Protein AF-A0A7Y4X9K6-F1 (afdb_monomer)

Mean predicted aligned error: 5.88 Å

Foldseek 3Di:
DLLVVLVVQLVQLVVQQDPVQKHFCVDPPFVVLCVVLVQQADADPVRDRTTGRSVSSNVSSVVVNVVVVVVVVVVVVPPD

Secondary structure (DSSP, 8-state):
-HHHHHHHHHHHHHHH--TTSEEETTSTTHHHHHHHHTPPPEE-TTS-EEEEEHHHHHHHHHHHHHHHHHHHHHHHHT--

Radius of gyration: 14.95 Å; Cα contacts (8 Å, |Δi|>4): 99; chains: 1; bounding box: 40×20×44 Å

Sequence (80 aa):
AKAIEAFTDAGQAWGAATNIGAIPIAAEPGATLMKKYSIKPAVNALGQEDRLLLDAALTAIWTVANKELDVVAPLLKLNP

Solvent-accessible surface area (backbone atoms only — not comparable to full-atom values): 4482 Å² total; per-residue (Å²): 113,63,52,61,52,32,53,54,50,46,50,49,50,58,73,50,36,43,99,83,46,32,20,48,36,90,42,85,61,27,43,57,49,30,65,77,55,68,51,77,59,41,62,47,100,85,70,44,72,50,25,35,44,42,68,61,48,47,51,40,39,50,51,56,27,49,60,52,48,65,63,46,54,60,58,61,69,71,61,128

pLDDT: mean 87.49, std 12.74, range [43.03, 97.31]

Structure (mmCIF, N/CA/C/O backbone):
data_AF-A0A7Y4X9K6-F1
#
_entry.id   AF-A0A7Y4X9K6-F1
#
loop_
_atom_site.group_PDB
_atom_site.id
_atom_site.type_symbol
_atom_site.label_atom_id
_atom_site.label_alt_id
_atom_site.label_comp_id
_atom_site.label_asym_id
_atom_s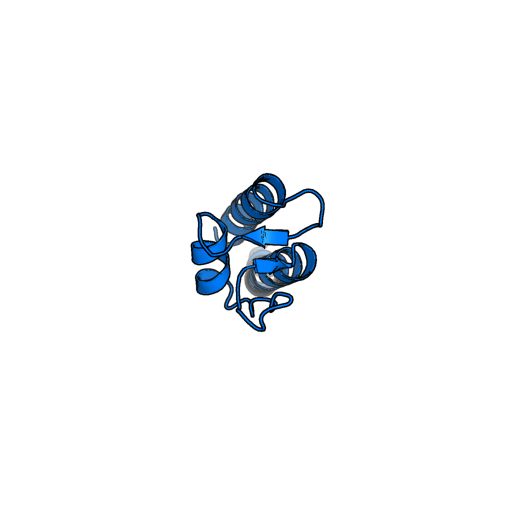ite.label_entity_id
_atom_site.label_seq_id
_atom_site.pdbx_PDB_ins_code
_atom_site.Cartn_x
_atom_site.Cartn_y
_atom_site.Cartn_z
_atom_site.occupancy
_atom_site.B_iso_or_equiv
_atom_site.auth_seq_id
_atom_site.auth_comp_id
_atom_site.auth_asym_id
_atom_site.auth_atom_id
_atom_site.pdbx_PDB_model_num
ATOM 1 N N . ALA A 1 1 ? 9.626 6.655 -16.702 1.00 63.88 1 ALA A N 1
ATOM 2 C CA . ALA A 1 1 ? 9.762 7.385 -15.419 1.00 63.88 1 ALA A CA 1
ATOM 3 C C . ALA A 1 1 ? 8.817 6.887 -14.310 1.00 63.88 1 ALA A C 1
ATOM 5 O O . ALA A 1 1 ? 9.180 7.025 -13.151 1.00 63.88 1 ALA A O 1
ATOM 6 N N . LYS A 1 2 ? 7.674 6.243 -14.623 1.00 73.62 2 LYS A N 1
ATOM 7 C CA . LYS A 1 2 ? 6.696 5.730 -13.635 1.00 73.62 2 LYS A CA 1
ATOM 8 C C . LYS A 1 2 ? 7.245 4.744 -12.589 1.00 73.62 2 LYS A C 1
ATOM 10 O O . LYS A 1 2 ? 6.719 4.679 -11.490 1.00 73.62 2 LYS A O 1
ATOM 15 N N . ALA A 1 3 ? 8.311 4.000 -12.899 1.00 77.50 3 ALA A N 1
ATOM 16 C CA . ALA A 1 3 ? 8.963 3.129 -11.918 1.00 77.50 3 ALA A CA 1
ATOM 17 C C . ALA A 1 3 ? 9.636 3.926 -10.783 1.00 77.50 3 ALA A C 1
ATOM 19 O O . ALA A 1 3 ? 9.498 3.563 -9.624 1.00 77.50 3 ALA A O 1
ATOM 20 N N . ILE A 1 4 ? 10.312 5.040 -11.099 1.00 84.69 4 ILE A N 1
ATOM 21 C CA . ILE A 1 4 ? 10.936 5.924 -10.095 1.00 84.69 4 ILE A CA 1
ATOM 22 C C . ILE A 1 4 ? 9.854 6.583 -9.234 1.00 84.69 4 ILE A C 1
ATOM 24 O O . ILE A 1 4 ? 9.972 6.636 -8.016 1.00 84.69 4 ILE A O 1
ATOM 28 N N . GLU A 1 5 ? 8.772 7.023 -9.871 1.00 89.69 5 GLU A N 1
ATOM 29 C CA . GLU A 1 5 ? 7.604 7.581 -9.189 1.00 89.69 5 GLU A CA 1
ATOM 30 C C . GLU A 1 5 ? 6.971 6.570 -8.216 1.00 89.69 5 GLU A C 1
ATOM 32 O O . GLU A 1 5 ? 6.687 6.916 -7.076 1.00 89.69 5 GLU A O 1
ATOM 37 N N . ALA A 1 6 ? 6.861 5.297 -8.611 1.00 90.81 6 ALA A N 1
ATOM 38 C CA . ALA A 1 6 ? 6.379 4.230 -7.737 1.00 90.81 6 ALA A CA 1
ATOM 39 C C . ALA A 1 6 ? 7.280 3.999 -6.508 1.00 90.81 6 ALA A C 1
ATOM 41 O O . ALA A 1 6 ? 6.765 3.715 -5.430 1.00 90.81 6 ALA A O 1
ATOM 42 N N . PHE A 1 7 ? 8.604 4.165 -6.626 1.00 89.88 7 PHE A N 1
ATOM 43 C CA . PHE A 1 7 ? 9.498 4.121 -5.460 1.00 89.88 7 PHE A CA 1
ATOM 44 C C . PHE A 1 7 ? 9.227 5.272 -4.485 1.00 89.88 7 PHE A C 1
ATOM 46 O O . PHE A 1 7 ? 9.173 5.048 -3.275 1.00 89.88 7 PHE A O 1
ATOM 53 N N . THR A 1 8 ? 9.041 6.492 -4.995 1.00 94.56 8 THR A N 1
ATOM 54 C CA . THR A 1 8 ? 8.691 7.651 -4.161 1.00 94.56 8 THR A CA 1
ATOM 55 C C . THR A 1 8 ? 7.348 7.442 -3.467 1.00 94.56 8 THR A C 1
ATOM 57 O O . THR A 1 8 ? 7.256 7.624 -2.253 1.00 94.56 8 THR A O 1
ATOM 60 N N . ASP A 1 9 ? 6.339 6.984 -4.203 1.00 95.81 9 ASP A N 1
ATOM 61 C CA . ASP A 1 9 ? 4.992 6.746 -3.685 1.00 95.81 9 ASP A CA 1
ATOM 62 C C . ASP A 1 9 ? 4.959 5.610 -2.652 1.00 95.81 9 ASP A C 1
ATOM 64 O O . ASP A 1 9 ? 4.282 5.721 -1.631 1.00 95.81 9 ASP A O 1
ATOM 68 N N . ALA A 1 10 ? 5.739 4.543 -2.857 1.00 94.31 10 ALA A N 1
ATOM 69 C CA . ALA A 1 10 ? 5.910 3.480 -1.867 1.00 94.31 10 ALA A CA 1
ATOM 70 C C . ALA A 1 10 ? 6.576 3.996 -0.582 1.00 94.31 10 ALA A C 1
ATOM 72 O O . ALA A 1 10 ? 6.165 3.623 0.518 1.00 94.31 10 ALA A O 1
ATOM 73 N N . GLY A 1 11 ? 7.568 4.883 -0.705 1.00 94.00 11 GLY A N 1
ATOM 74 C CA . GLY A 1 11 ? 8.189 5.549 0.440 1.00 94.00 11 GLY A CA 1
ATOM 75 C C . GLY A 1 11 ? 7.202 6.436 1.203 1.00 94.00 11 GLY A C 1
ATOM 76 O O . GLY A 1 11 ? 7.148 6.385 2.431 1.00 94.00 11 GLY A O 1
ATOM 77 N N . GLN A 1 12 ? 6.371 7.197 0.488 1.00 94.88 12 GLN A N 1
ATOM 78 C CA . GLN A 1 12 ? 5.306 8.009 1.083 1.00 94.88 12 GLN A CA 1
ATOM 79 C C . GLN A 1 12 ? 4.248 7.147 1.784 1.00 94.88 12 GLN A C 1
ATOM 81 O O . GLN A 1 12 ? 3.844 7.473 2.899 1.00 94.88 12 GLN A O 1
ATOM 86 N N . ALA A 1 13 ? 3.840 6.032 1.173 1.00 94.50 13 ALA A N 1
ATOM 87 C CA . ALA A 1 13 ? 2.914 5.072 1.768 1.00 94.50 13 ALA A CA 1
ATOM 88 C C . ALA A 1 13 ? 3.458 4.509 3.090 1.00 94.50 13 ALA A C 1
ATOM 90 O O . ALA A 1 13 ? 2.741 4.485 4.088 1.00 94.50 13 ALA A O 1
ATOM 91 N N . TRP A 1 14 ? 4.739 4.127 3.116 1.00 93.25 14 TRP A N 1
ATOM 92 C CA . TRP A 1 14 ? 5.425 3.678 4.330 1.00 93.25 14 TRP A CA 1
ATOM 93 C C . TRP A 1 14 ? 5.517 4.767 5.398 1.00 93.25 14 TRP A C 1
ATOM 95 O O . TRP A 1 14 ? 5.204 4.511 6.556 1.00 93.25 14 TRP A O 1
ATOM 105 N N . GLY A 1 15 ? 5.922 5.982 5.023 1.00 92.75 15 GLY A N 1
ATOM 106 C CA . GLY A 1 15 ? 6.071 7.095 5.965 1.00 92.75 15 GLY A CA 1
ATOM 107 C C . GLY A 1 15 ? 4.746 7.577 6.562 1.00 92.75 15 GLY A C 1
ATOM 108 O O . GLY A 1 15 ? 4.729 8.098 7.673 1.00 92.75 15 GLY A O 1
ATOM 109 N N . ALA A 1 16 ? 3.639 7.388 5.843 1.00 92.75 16 ALA A N 1
ATOM 110 C CA . ALA A 1 16 ? 2.298 7.752 6.290 1.00 92.75 16 ALA A CA 1
ATOM 111 C C . ALA A 1 16 ? 1.548 6.619 7.005 1.00 92.75 16 ALA A C 1
ATOM 113 O O . ALA A 1 16 ? 0.442 6.835 7.509 1.00 92.75 16 ALA A O 1
ATOM 114 N N . ALA A 1 17 ? 2.113 5.410 7.032 1.00 93.12 17 ALA A N 1
ATOM 115 C CA . ALA A 1 17 ? 1.498 4.287 7.710 1.00 93.12 17 ALA A CA 1
ATOM 116 C C . ALA A 1 17 ? 1.533 4.494 9.230 1.00 93.12 17 ALA A C 1
ATOM 118 O O . ALA A 1 17 ? 2.572 4.733 9.842 1.00 93.12 17 ALA A O 1
ATOM 119 N N . THR A 1 18 ? 0.369 4.366 9.853 1.00 89.31 18 THR A N 1
ATOM 120 C CA . THR A 1 18 ? 0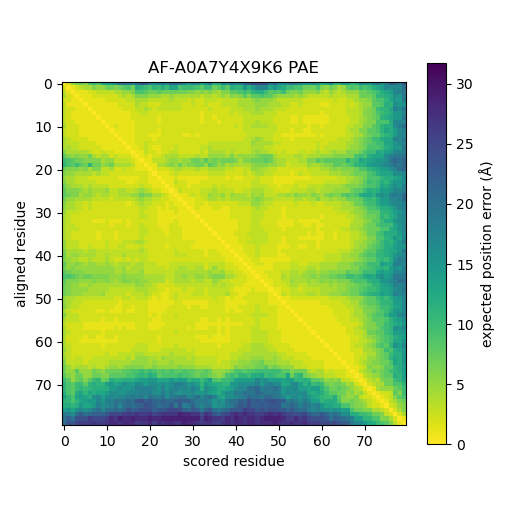.232 4.280 11.309 1.00 89.31 18 THR A CA 1
ATOM 121 C C . THR A 1 18 ? 0.785 2.949 11.829 1.00 89.31 18 THR A C 1
ATOM 123 O O . THR A 1 18 ? 0.977 2.000 11.068 1.00 89.31 18 THR A O 1
ATOM 126 N N . ASN A 1 19 ? 0.953 2.828 13.151 1.00 85.25 19 ASN A N 1
ATOM 127 C CA . ASN A 1 19 ? 1.462 1.612 13.809 1.00 85.25 19 ASN A CA 1
ATOM 128 C C . ASN A 1 19 ? 0.659 0.331 13.506 1.00 85.25 19 ASN A C 1
ATOM 130 O O . ASN A 1 19 ? 1.145 -0.767 13.752 1.00 85.25 19 ASN A O 1
ATOM 134 N N . ILE A 1 20 ? -0.564 0.464 12.989 1.00 86.44 20 ILE A N 1
ATOM 135 C CA . ILE A 1 20 ? -1.423 -0.658 12.595 1.00 86.44 20 ILE A CA 1
ATOM 136 C C . ILE A 1 20 ? -1.337 -0.982 11.093 1.00 86.44 20 ILE A C 1
ATOM 138 O O . ILE A 1 20 ? -2.192 -1.694 10.574 1.00 86.44 20 ILE A O 1
ATOM 142 N N . GLY A 1 21 ? -0.350 -0.436 10.375 1.00 91.56 21 GLY A N 1
ATOM 143 C CA . GLY A 1 21 ? -0.171 -0.678 8.941 1.00 91.56 21 GLY A CA 1
ATOM 144 C C . GLY A 1 21 ? -1.270 -0.051 8.082 1.00 91.56 21 GLY A C 1
ATOM 145 O O . GLY A 1 21 ? -1.635 -0.596 7.042 1.00 91.56 21 GLY A O 1
ATOM 146 N N . ALA A 1 22 ? -1.833 1.075 8.524 1.00 94.56 22 ALA A N 1
ATOM 147 C CA . ALA A 1 22 ? -2.903 1.774 7.820 1.00 94.56 22 ALA A CA 1
ATOM 148 C C . ALA A 1 22 ? -2.507 3.205 7.466 1.00 94.56 22 ALA A C 1
ATOM 150 O O . ALA A 1 22 ? -1.949 3.915 8.304 1.00 94.56 22 ALA A O 1
ATOM 151 N N . ILE A 1 23 ? -2.863 3.631 6.259 1.00 96.38 23 ILE A N 1
ATOM 152 C CA . ILE A 1 23 ? -2.633 4.976 5.732 1.00 96.38 23 ILE A CA 1
ATOM 153 C C . ILE A 1 23 ? -3.979 5.716 5.744 1.00 96.38 23 ILE A C 1
ATOM 155 O O . ILE A 1 23 ? -4.884 5.304 5.014 1.00 96.38 23 ILE A O 1
ATOM 159 N N . PRO A 1 24 ? -4.160 6.775 6.549 1.00 95.56 24 PRO A N 1
ATOM 160 C CA . PRO A 1 24 ? -5.410 7.537 6.574 1.00 95.56 24 PRO A CA 1
ATOM 161 C C . PRO A 1 24 ? -5.703 8.184 5.214 1.00 95.56 24 PRO A C 1
ATOM 163 O O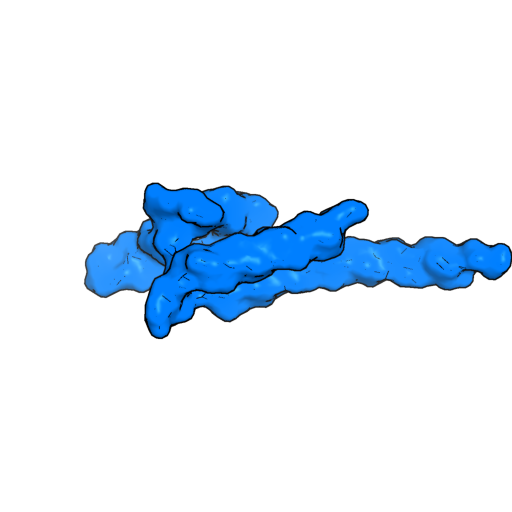 . PRO A 1 24 ? -4.815 8.808 4.641 1.00 95.56 24 PRO A O 1
ATOM 166 N N . ILE A 1 25 ? -6.941 8.093 4.710 1.00 95.81 25 ILE A N 1
ATOM 167 C CA . ILE A 1 25 ? -7.325 8.767 3.446 1.00 95.81 25 ILE A CA 1
ATOM 168 C C . ILE A 1 25 ? -7.829 10.195 3.653 1.00 95.81 25 ILE A C 1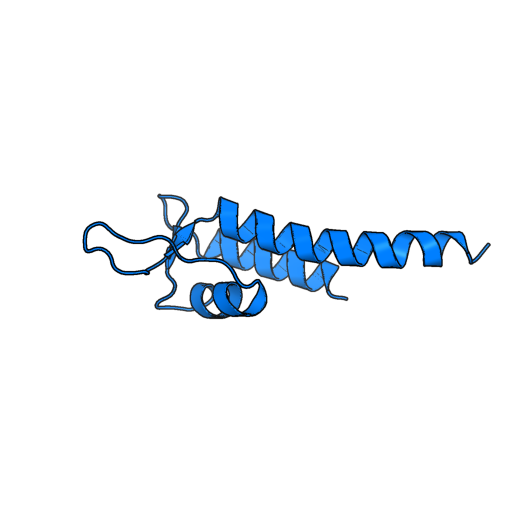
ATOM 170 O O . ILE A 1 25 ? -7.945 10.948 2.695 1.00 95.81 25 ILE A O 1
ATOM 174 N N . ALA A 1 26 ? -8.120 10.584 4.897 1.00 92.50 26 ALA A N 1
ATOM 175 C CA . ALA A 1 26 ? -8.533 11.947 5.233 1.00 92.50 26 ALA A CA 1
ATOM 176 C C . ALA A 1 26 ? -7.389 12.975 5.103 1.00 92.50 26 ALA A C 1
ATOM 178 O O . ALA A 1 26 ? -7.628 14.176 5.215 1.00 92.50 26 ALA A O 1
ATOM 179 N N . ALA A 1 27 ? -6.156 12.511 4.888 1.00 87.38 27 ALA A N 1
ATOM 180 C CA . ALA A 1 27 ? -4.971 13.336 4.719 1.00 87.38 27 ALA A CA 1
ATOM 181 C C . ALA A 1 27 ? -4.069 12.780 3.609 1.00 87.38 27 ALA A C 1
ATOM 183 O O . ALA A 1 27 ? -4.166 11.615 3.213 1.00 87.38 27 ALA A O 1
ATOM 184 N N . GLU A 1 28 ? -3.166 13.625 3.120 1.00 92.44 28 GLU A N 1
ATOM 185 C CA . GLU A 1 28 ? -2.119 13.192 2.203 1.00 92.44 28 GLU A CA 1
ATOM 186 C C . GLU A 1 28 ? -1.045 12.382 2.940 1.00 92.44 28 GLU A C 1
ATOM 188 O O . GLU A 1 28 ? -0.742 12.679 4.100 1.00 92.44 28 GLU A O 1
ATOM 193 N N . PRO A 1 29 ? -0.456 11.362 2.291 1.00 94.75 29 PRO A N 1
ATOM 194 C CA . PRO A 1 29 ? -0.595 10.983 0.879 1.00 94.75 29 PRO A CA 1
ATOM 195 C C . PRO A 1 29 ? -1.769 10.027 0.575 1.00 94.75 29 PRO A C 1
ATOM 197 O O . PRO A 1 29 ? -1.916 9.581 -0.563 1.00 94.75 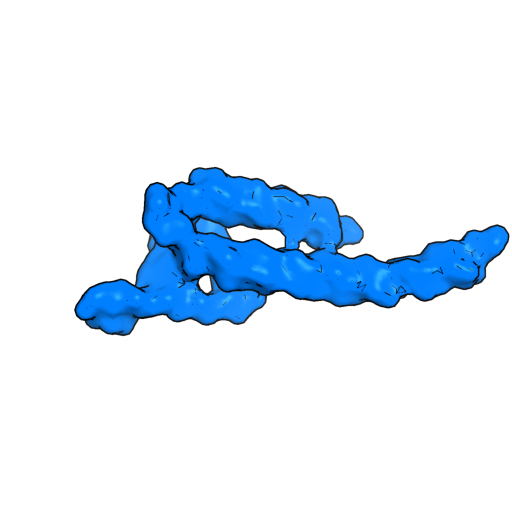29 PRO A O 1
ATOM 200 N N . GLY A 1 30 ? -2.587 9.652 1.564 1.00 94.88 30 GLY A N 1
ATOM 201 C CA . GLY A 1 30 ? -3.576 8.578 1.420 1.00 94.88 30 GLY A CA 1
ATOM 202 C C . GLY A 1 30 ? -4.619 8.833 0.332 1.00 94.88 30 GLY A C 1
ATOM 203 O O . GLY A 1 30 ? -4.867 7.950 -0.491 1.00 94.88 30 GLY A O 1
ATOM 204 N N . ALA A 1 31 ? -5.183 10.042 0.268 1.00 95.38 31 ALA A N 1
ATOM 205 C CA . ALA A 1 31 ? -6.147 10.413 -0.772 1.00 95.38 31 ALA A CA 1
ATOM 206 C C . ALA A 1 31 ? -5.534 10.354 -2.183 1.00 95.38 31 ALA A C 1
ATOM 208 O O . ALA A 1 31 ? -6.134 9.783 -3.105 1.00 95.38 31 ALA A O 1
ATOM 209 N N . THR A 1 32 ? -4.321 10.893 -2.352 1.00 96.25 32 THR A N 1
ATOM 210 C CA . THR A 1 32 ? -3.611 10.854 -3.636 1.00 96.25 32 THR A CA 1
ATOM 211 C C . THR A 1 32 ? -3.300 9.425 -4.061 1.00 96.25 32 THR A C 1
ATOM 213 O O . THR A 1 32 ? -3.607 9.054 -5.196 1.00 96.25 32 THR A O 1
ATOM 216 N N . LEU A 1 33 ? -2.752 8.599 -3.166 1.00 95.81 33 LEU A N 1
ATOM 217 C CA . LEU A 1 33 ? -2.420 7.202 -3.460 1.00 95.81 33 LEU A CA 1
ATOM 218 C C . LEU A 1 33 ? -3.666 6.396 -3.838 1.00 95.81 33 LEU A C 1
ATOM 220 O O . LEU A 1 33 ? -3.644 5.674 -4.837 1.00 95.81 33 LEU A O 1
ATOM 224 N N . MET A 1 34 ? -4.767 6.578 -3.100 1.00 96.12 34 MET A N 1
ATOM 225 C CA . MET A 1 34 ? -6.052 5.935 -3.383 1.00 96.12 34 MET A CA 1
ATOM 226 C C . MET A 1 34 ? -6.491 6.200 -4.821 1.00 96.12 34 MET A C 1
ATOM 228 O O . MET A 1 34 ? -6.771 5.266 -5.573 1.00 96.12 34 MET A O 1
ATOM 232 N N . LYS A 1 35 ? -6.510 7.474 -5.224 1.00 95.81 35 LYS A N 1
ATOM 233 C CA . LYS A 1 35 ? -6.947 7.882 -6.560 1.00 95.81 35 LYS A CA 1
ATOM 234 C C . LYS A 1 35 ? -5.973 7.417 -7.642 1.00 95.81 35 LYS A C 1
ATOM 236 O O . LYS A 1 35 ? -6.401 6.872 -8.656 1.00 95.81 35 LYS A O 1
ATOM 241 N N . LYS A 1 36 ? -4.673 7.625 -7.432 1.00 94.94 36 LYS A N 1
ATOM 242 C CA . LYS A 1 36 ? -3.616 7.350 -8.415 1.00 94.94 36 LYS A CA 1
ATOM 243 C C . LYS A 1 36 ? -3.516 5.869 -8.762 1.00 94.94 36 LYS A C 1
ATOM 245 O O . LYS A 1 36 ? -3.380 5.524 -9.932 1.00 94.94 36 LYS A O 1
ATOM 250 N N . TYR A 1 37 ? -3.632 5.011 -7.755 1.00 94.81 37 TYR A N 1
ATOM 251 C CA . TYR A 1 37 ? -3.505 3.563 -7.907 1.00 94.81 37 TYR A CA 1
ATOM 252 C C . TYR A 1 37 ? -4.850 2.831 -7.871 1.00 94.81 37 TYR A C 1
ATOM 254 O O . TYR A 1 37 ? -4.874 1.604 -7.920 1.00 94.81 37 TYR A O 1
ATOM 262 N N . SER A 1 38 ? -5.969 3.568 -7.819 1.00 95.38 38 SER A N 1
ATOM 263 C CA . SER A 1 38 ? -7.330 3.013 -7.726 1.00 95.38 38 SER A CA 1
ATOM 264 C C . SER A 1 38 ? -7.476 1.982 -6.595 1.00 95.38 38 SER A C 1
ATOM 266 O O . SER A 1 38 ? -8.095 0.929 -6.762 1.00 95.38 38 SER A O 1
ATOM 268 N N . ILE A 1 39 ? -6.865 2.270 -5.443 1.00 95.69 39 ILE A N 1
ATOM 269 C CA . ILE A 1 39 ? -6.855 1.373 -4.282 1.00 95.69 39 ILE A CA 1
ATOM 270 C C . ILE A 1 39 ? -8.218 1.458 -3.601 1.00 95.69 39 ILE A C 1
ATOM 272 O O . ILE A 1 39 ? -8.715 2.550 -3.339 1.00 95.69 39 ILE A O 1
ATOM 276 N N . LYS A 1 40 ? -8.820 0.310 -3.279 1.00 95.62 40 LYS A N 1
ATOM 277 C CA . LYS A 1 40 ? -10.053 0.285 -2.487 1.00 95.62 40 LYS A CA 1
ATOM 278 C C . LYS A 1 40 ? -9.735 0.568 -1.013 1.00 95.62 40 LYS A C 1
ATOM 280 O O . LYS A 1 40 ? -8.902 -0.148 -0.449 1.00 95.62 40 LYS A O 1
ATOM 285 N N . PRO A 1 41 ? -10.370 1.568 -0.386 1.00 95.50 41 PRO A N 1
ATOM 286 C CA . PRO A 1 41 ? -10.191 1.826 1.034 1.00 95.50 41 PRO A CA 1
ATOM 287 C C . PRO A 1 41 ? -10.831 0.725 1.887 1.00 95.50 41 PRO A C 1
ATOM 289 O O . PRO A 1 41 ? -11.801 0.073 1.499 1.00 95.50 41 PRO A O 1
ATOM 292 N N . ALA A 1 42 ? -10.260 0.510 3.066 1.00 95.25 42 ALA A N 1
ATOM 293 C CA . ALA A 1 42 ? -10.833 -0.336 4.095 1.00 95.25 42 ALA A CA 1
ATOM 294 C C . ALA A 1 42 ? -11.829 0.461 4.940 1.00 95.25 42 ALA A C 1
ATOM 296 O O . ALA A 1 42 ? -11.657 1.659 5.175 1.00 95.25 42 ALA A O 1
ATOM 297 N N . VAL A 1 43 ? -12.846 -0.243 5.433 1.00 93.44 43 VAL A N 1
ATOM 298 C CA . VAL A 1 43 ? -13.848 0.322 6.334 1.00 93.44 43 VAL A CA 1
ATOM 299 C C . VAL A 1 43 ? -13.412 0.213 7.794 1.00 93.44 43 VAL A C 1
ATOM 301 O O . VAL A 1 43 ? -12.776 -0.761 8.210 1.00 93.44 43 VAL A O 1
ATOM 304 N N . ASN A 1 44 ? -13.762 1.215 8.591 1.00 91.31 44 ASN A N 1
ATOM 305 C CA . ASN A 1 44 ? -13.582 1.190 10.036 1.00 91.31 44 ASN A CA 1
ATOM 306 C C . ASN A 1 44 ? -14.745 0.501 10.762 1.00 91.31 44 ASN A C 1
ATOM 308 O O . ASN A 1 44 ? -15.686 0.007 10.148 1.00 91.31 44 ASN A O 1
ATOM 312 N N . ALA A 1 45 ? -14.678 0.468 12.096 1.00 90.69 45 ALA A N 1
ATOM 313 C CA . ALA A 1 45 ? -15.709 -0.150 12.932 1.00 90.69 45 ALA A CA 1
ATOM 314 C C . ALA A 1 45 ? -17.094 0.518 12.800 1.00 90.69 45 ALA A C 1
ATOM 316 O O . ALA A 1 45 ? -18.095 -0.078 13.184 1.00 90.69 45 ALA A O 1
ATOM 317 N N . LEU A 1 46 ? -17.153 1.734 12.250 1.00 92.88 46 LEU A N 1
ATOM 318 C CA . LEU A 1 46 ? -18.383 2.476 11.968 1.00 92.88 46 LEU A CA 1
ATOM 319 C C . LEU A 1 46 ? -18.867 2.278 10.520 1.00 92.88 46 LEU A C 1
ATOM 321 O O . LEU A 1 46 ? -19.834 2.912 10.108 1.00 92.88 46 LEU A O 1
ATOM 325 N N . GLY A 1 47 ? -18.197 1.424 9.738 1.00 93.06 47 GLY A N 1
ATOM 326 C CA . GLY A 1 47 ? -18.524 1.164 8.335 1.00 93.06 47 GLY A CA 1
ATOM 327 C C . GLY A 1 47 ? -18.071 2.260 7.367 1.00 93.06 47 GLY A C 1
ATOM 328 O O . GLY A 1 47 ? -18.516 2.272 6.224 1.00 93.06 47 GLY A O 1
ATOM 329 N N . GLN A 1 48 ? -17.206 3.181 7.799 1.00 94.56 48 GLN A N 1
ATOM 330 C CA . GLN A 1 48 ? -16.723 4.282 6.964 1.00 94.56 48 GLN A CA 1
ATOM 331 C C . GLN A 1 48 ? -15.395 3.918 6.308 1.00 94.56 48 GLN A C 1
ATOM 333 O O . GLN A 1 48 ? -14.483 3.447 6.985 1.00 94.56 48 GLN A O 1
ATOM 338 N N . GLU A 1 49 ? -15.273 4.175 5.010 1.00 95.06 49 GLU A N 1
ATOM 339 C CA . GLU A 1 49 ? -14.008 4.099 4.281 1.00 95.06 49 GLU A CA 1
ATOM 340 C C . GLU A 1 49 ? -13.072 5.211 4.775 1.00 95.06 49 GLU A C 1
ATOM 342 O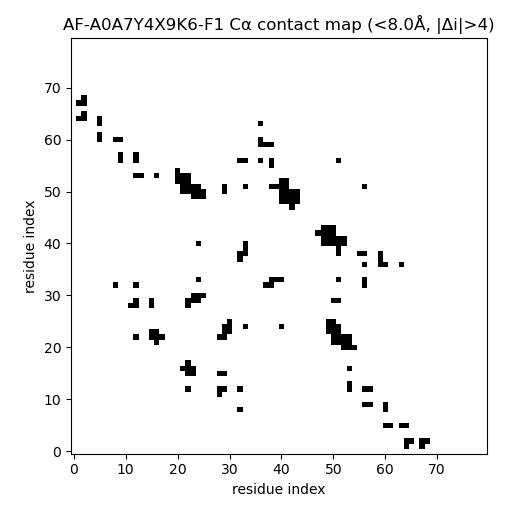 O . GLU A 1 49 ? -13.308 6.384 4.496 1.00 95.06 49 GLU A O 1
ATOM 347 N N . ASP A 1 50 ? -12.043 4.865 5.555 1.00 94.44 50 ASP A N 1
ATOM 348 C CA . ASP A 1 50 ? -11.193 5.866 6.225 1.00 94.44 50 ASP A CA 1
ATOM 349 C C . ASP A 1 50 ? -9.685 5.661 6.041 1.00 94.44 50 ASP A C 1
ATOM 351 O O . ASP A 1 50 ? -8.884 6.546 6.369 1.00 94.44 50 ASP A O 1
ATOM 355 N N . ARG A 1 51 ? -9.276 4.522 5.481 1.00 96.00 51 ARG A N 1
ATOM 356 C CA . ARG A 1 51 ? -7.862 4.163 5.358 1.00 96.00 51 ARG A CA 1
ATOM 357 C C . ARG A 1 51 ? -7.578 3.262 4.171 1.00 96.00 51 ARG A C 1
ATOM 359 O O . ARG A 1 51 ? -8.423 2.478 3.751 1.00 96.00 51 ARG A O 1
ATOM 366 N N . LEU A 1 52 ? -6.342 3.298 3.700 1.00 97.31 52 LEU A N 1
ATOM 367 C CA . LEU A 1 52 ? -5.760 2.244 2.878 1.00 97.31 52 LEU A CA 1
ATOM 368 C C . LEU A 1 52 ? -4.978 1.298 3.785 1.00 97.31 52 LEU A C 1
ATOM 370 O O . LEU A 1 52 ? -4.291 1.741 4.706 1.00 97.31 52 LEU A O 1
ATOM 374 N N . LEU A 1 53 ? -5.048 -0.002 3.515 1.00 96.81 53 LEU A N 1
ATOM 375 C CA . LEU A 1 53 ? -4.111 -0.947 4.118 1.00 96.81 53 LEU A CA 1
ATOM 376 C C . LEU A 1 53 ? -2.759 -0.799 3.420 1.00 96.81 53 LEU A C 1
ATOM 378 O O . LEU A 1 53 ? -2.714 -0.766 2.188 1.00 96.81 53 LEU A O 1
ATOM 382 N N . LEU A 1 54 ? -1.675 -0.720 4.193 1.00 95.88 54 LEU A N 1
ATOM 383 C CA . LEU A 1 54 ? -0.324 -0.516 3.668 1.00 95.88 54 LEU A CA 1
ATOM 384 C C . LEU A 1 54 ? 0.030 -1.579 2.622 1.00 95.88 54 LEU A C 1
ATOM 386 O O . LEU A 1 54 ? 0.438 -1.232 1.517 1.00 95.88 54 LEU A O 1
ATOM 390 N N . ASP A 1 55 ? -0.223 -2.854 2.917 1.00 95.44 55 ASP A N 1
ATOM 391 C CA . ASP A 1 55 ? 0.069 -3.957 1.992 1.00 95.44 55 ASP A CA 1
ATOM 392 C C . ASP A 1 55 ? -0.715 -3.846 0.680 1.00 95.44 55 ASP A C 1
ATOM 394 O O . ASP A 1 55 ? -0.169 -4.078 -0.402 1.00 95.44 55 ASP A O 1
ATOM 398 N N . ALA A 1 56 ? -1.987 -3.444 0.753 1.00 95.50 56 ALA A N 1
ATOM 399 C CA . ALA A 1 56 ? -2.814 -3.236 -0.431 1.00 95.50 56 ALA A CA 1
ATOM 400 C C . ALA A 1 56 ? -2.297 -2.058 -1.269 1.00 95.50 56 ALA A C 1
ATOM 402 O O . ALA A 1 56 ? -2.235 -2.154 -2.497 1.00 95.50 56 ALA A O 1
ATOM 403 N N . ALA A 1 57 ? -1.878 -0.972 -0.613 1.00 96.31 57 ALA A N 1
ATOM 404 C CA . ALA A 1 57 ? -1.306 0.186 -1.285 1.00 96.31 57 ALA A CA 1
ATOM 405 C C . ALA A 1 57 ? 0.017 -0.157 -1.980 1.00 96.31 57 ALA A C 1
ATOM 407 O O . ALA A 1 57 ? 0.163 0.105 -3.174 1.00 96.31 57 ALA A O 1
ATOM 408 N N . LEU A 1 58 ? 0.945 -0.814 -1.280 1.00 96.06 58 LEU A N 1
ATOM 409 C CA . LEU A 1 58 ? 2.227 -1.238 -1.849 1.00 96.06 58 LEU A CA 1
ATOM 410 C C . LEU A 1 58 ? 2.037 -2.221 -3.007 1.00 96.06 58 LEU A C 1
ATOM 412 O O . LEU A 1 58 ? 2.681 -2.081 -4.044 1.00 96.06 58 LEU A O 1
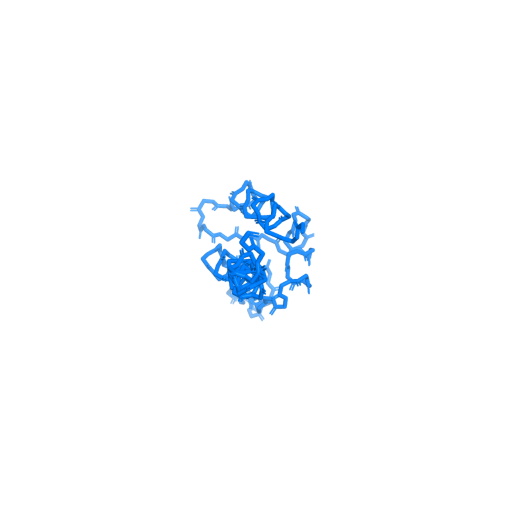ATOM 416 N N . THR A 1 59 ? 1.119 -3.179 -2.871 1.00 95.88 59 THR A N 1
ATOM 417 C CA . THR A 1 59 ? 0.808 -4.136 -3.943 1.00 95.88 59 THR A CA 1
ATOM 418 C C . THR A 1 59 ? 0.312 -3.420 -5.199 1.00 95.88 59 THR A C 1
ATOM 420 O O . THR A 1 59 ? 0.773 -3.717 -6.304 1.00 95.88 59 THR A O 1
ATOM 423 N N . ALA A 1 60 ? -0.592 -2.449 -5.052 1.00 95.38 60 ALA A N 1
ATOM 424 C CA . ALA A 1 60 ? -1.103 -1.674 -6.179 1.00 95.38 60 ALA A CA 1
ATOM 425 C C . ALA A 1 60 ? -0.004 -0.821 -6.835 1.00 95.38 60 ALA A C 1
ATOM 427 O O . ALA A 1 60 ? 0.120 -0.817 -8.063 1.00 95.38 60 ALA A O 1
ATOM 428 N N . ILE A 1 61 ? 0.837 -0.170 -6.023 1.00 94.81 61 ILE A N 1
ATOM 429 C CA . ILE A 1 61 ? 1.988 0.615 -6.489 1.00 94.81 61 ILE A CA 1
ATOM 430 C C . ILE A 1 61 ? 2.935 -0.254 -7.326 1.00 94.81 61 ILE A C 1
ATOM 432 O O . ILE A 1 61 ? 3.252 0.090 -8.471 1.00 94.81 61 ILE A O 1
ATOM 436 N N . TRP A 1 62 ? 3.334 -1.417 -6.804 1.00 93.38 62 TRP A N 1
ATOM 437 C CA . TRP A 1 62 ? 4.264 -2.310 -7.498 1.00 93.38 62 TRP A CA 1
ATOM 438 C C . TRP A 1 62 ? 3.663 -2.976 -8.728 1.00 93.38 62 TRP A C 1
ATOM 440 O O . TRP A 1 62 ? 4.372 -3.187 -9.709 1.00 93.38 62 TRP A O 1
ATOM 450 N N . THR A 1 63 ? 2.359 -3.243 -8.731 1.00 92.19 63 THR A N 1
ATOM 451 C CA . THR A 1 63 ? 1.669 -3.769 -9.917 1.00 92.19 63 THR A CA 1
ATOM 452 C C . THR A 1 63 ? 1.786 -2.801 -11.094 1.00 92.19 63 THR A C 1
ATOM 454 O O . THR A 1 63 ? 2.101 -3.213 -12.212 1.00 92.19 63 THR A O 1
ATOM 457 N N . VAL A 1 64 ? 1.584 -1.502 -10.851 1.00 89.44 64 VAL A N 1
ATOM 458 C CA . VAL A 1 64 ? 1.742 -0.475 -11.891 1.00 89.44 64 VAL A CA 1
ATOM 459 C C . VAL A 1 64 ? 3.201 -0.356 -12.329 1.00 89.44 64 VAL A C 1
ATOM 461 O O . VAL A 1 64 ? 3.465 -0.298 -13.528 1.00 89.44 64 VAL A O 1
ATOM 464 N N . ALA A 1 65 ? 4.149 -0.364 -11.388 1.00 87.88 65 ALA A N 1
ATOM 465 C CA . ALA A 1 65 ? 5.574 -0.290 -11.706 1.00 87.88 65 ALA A CA 1
ATOM 466 C C . ALA A 1 65 ? 6.038 -1.468 -12.582 1.00 87.88 65 ALA A C 1
ATOM 468 O O . ALA A 1 65 ? 6.707 -1.259 -13.594 1.00 87.88 65 ALA A O 1
ATOM 469 N N . ASN A 1 66 ? 5.635 -2.692 -12.2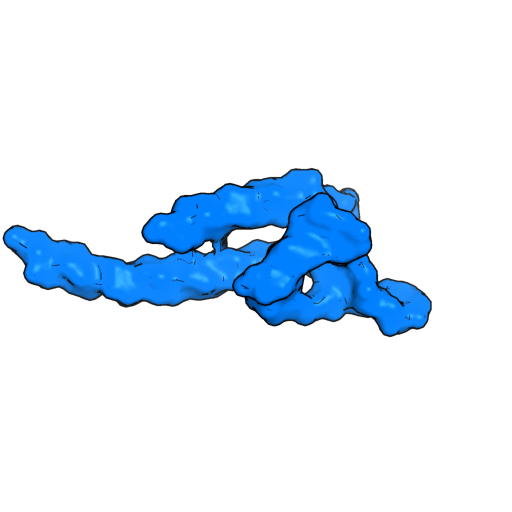31 1.00 86.06 66 ASN A N 1
ATOM 470 C CA . ASN A 1 66 ? 6.009 -3.905 -12.958 1.00 86.06 66 ASN A CA 1
ATOM 471 C C . ASN A 1 66 ? 5.416 -3.936 -14.365 1.00 86.06 66 ASN A C 1
AT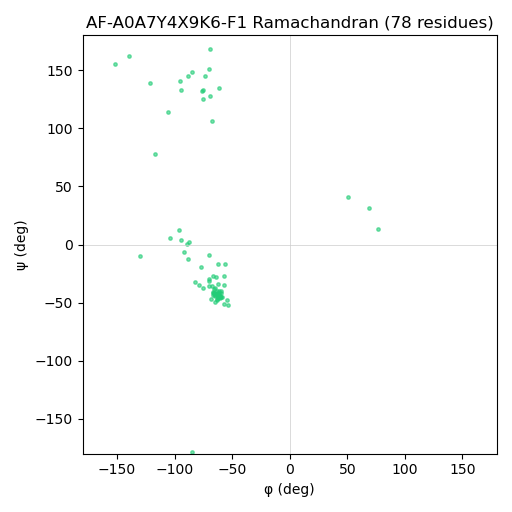OM 473 O O . ASN A 1 66 ? 6.135 -4.229 -15.315 1.00 86.06 66 ASN A O 1
ATOM 477 N N . LYS A 1 67 ? 4.148 -3.539 -14.527 1.00 84.81 67 LYS A N 1
ATOM 478 C CA . LYS A 1 67 ? 3.515 -3.463 -15.851 1.00 84.81 67 LYS A CA 1
ATOM 479 C C . LYS A 1 67 ? 4.285 -2.554 -16.812 1.00 84.81 67 LYS A C 1
ATOM 481 O O . LYS A 1 67 ? 4.345 -2.823 -18.006 1.00 84.81 67 LYS A O 1
ATOM 486 N N . GLU A 1 68 ? 4.873 -1.477 -16.304 1.00 76.38 68 GLU A N 1
ATOM 487 C CA . GLU A 1 68 ? 5.688 -0.567 -17.111 1.00 76.38 68 GLU A CA 1
ATOM 488 C C . GLU A 1 68 ? 7.067 -1.168 -17.428 1.00 76.38 68 GLU A C 1
ATOM 490 O O . GLU A 1 68 ? 7.558 -1.019 -18.546 1.00 76.38 68 GLU A O 1
ATOM 495 N N . LEU A 1 69 ? 7.682 -1.893 -16.487 1.00 73.31 69 LEU A N 1
ATOM 496 C CA . LEU A 1 69 ? 8.939 -2.611 -16.736 1.00 73.31 69 LEU A CA 1
ATOM 497 C C . LEU A 1 69 ? 8.768 -3.729 -17.775 1.00 73.31 69 LEU A C 1
ATOM 499 O O . LEU A 1 69 ? 9.636 -3.879 -18.635 1.00 73.31 69 LEU A O 1
ATOM 503 N N . ASP A 1 70 ? 7.639 -4.437 -17.765 1.00 75.12 70 ASP A N 1
ATOM 504 C CA . ASP A 1 70 ? 7.310 -5.470 -18.757 1.00 75.12 70 ASP A CA 1
ATOM 505 C C . ASP A 1 70 ? 7.163 -4.904 -20.178 1.00 75.12 70 ASP A C 1
ATOM 507 O O . ASP A 1 70 ? 7.447 -5.598 -21.152 1.00 75.12 70 ASP A O 1
ATOM 511 N N . VAL A 1 71 ? 6.768 -3.635 -20.321 1.00 67.31 71 VAL A N 1
ATOM 512 C CA . VAL A 1 71 ? 6.709 -2.943 -21.622 1.00 67.31 71 VAL A CA 1
ATOM 513 C C . VAL A 1 71 ? 8.096 -2.484 -22.080 1.00 67.31 71 VAL A C 1
ATOM 515 O O . VAL A 1 71 ? 8.395 -2.498 -23.274 1.00 67.31 71 VAL A O 1
ATOM 518 N N . VAL A 1 72 ? 8.964 -2.086 -21.147 1.00 64.12 72 VAL A N 1
ATOM 519 C CA . VAL A 1 72 ? 10.308 -1.569 -21.458 1.00 64.12 72 VAL A CA 1
ATOM 520 C C . VAL A 1 72 ? 11.321 -2.696 -21.699 1.00 64.12 72 VAL A C 1
ATOM 522 O O . VAL A 1 72 ? 12.219 -2.546 -22.529 1.00 64.12 72 VAL A O 1
ATOM 525 N N . ALA A 1 73 ? 11.178 -3.845 -21.034 1.00 64.12 73 ALA A N 1
ATOM 526 C CA . ALA A 1 73 ? 12.114 -4.966 -21.149 1.00 64.12 73 ALA A CA 1
ATOM 527 C C . ALA A 1 73 ? 12.262 -5.532 -22.584 1.00 64.12 73 ALA A C 1
ATOM 529 O O . ALA A 1 73 ? 13.394 -5.812 -22.986 1.00 64.12 73 ALA A O 1
ATOM 530 N N . PRO A 1 74 ? 11.199 -5.669 -23.401 1.00 63.41 74 PRO A N 1
ATOM 531 C CA . PRO A 1 74 ? 11.321 -6.049 -24.809 1.00 63.41 74 PRO A CA 1
ATOM 532 C C . PRO A 1 74 ? 12.001 -4.973 -25.665 1.00 63.41 74 PRO A C 1
ATOM 534 O O . PRO A 1 74 ? 12.760 -5.308 -26.569 1.00 63.41 74 PRO A O 1
ATOM 537 N N . LEU A 1 75 ? 11.769 -3.689 -25.368 1.00 61.53 75 LEU A N 1
ATOM 538 C CA . LEU A 1 75 ? 12.348 -2.565 -26.114 1.00 61.53 75 LEU A CA 1
ATOM 539 C C . LEU A 1 75 ? 13.858 -2.438 -25.883 1.00 61.53 75 LEU A C 1
ATOM 541 O O . LEU A 1 75 ? 14.596 -2.145 -26.817 1.00 61.53 75 LEU A O 1
ATOM 545 N N . LEU A 1 76 ? 14.331 -2.731 -24.668 1.00 59.84 76 LEU A N 1
ATOM 546 C CA . LEU A 1 76 ? 15.765 -2.801 -24.362 1.00 59.84 76 LEU A CA 1
ATOM 547 C C . LEU A 1 76 ? 16.450 -4.016 -25.003 1.00 59.84 76 LEU A C 1
ATOM 549 O O . LEU A 1 76 ? 17.628 -3.945 -25.330 1.00 59.84 76 LEU A O 1
ATOM 553 N N . LYS A 1 77 ? 15.724 -5.122 -25.212 1.00 59.09 77 LYS A N 1
ATOM 554 C CA . LYS A 1 77 ? 16.245 -6.314 -25.907 1.00 59.09 77 LYS A CA 1
ATOM 555 C C . LYS A 1 77 ? 16.303 -6.161 -27.431 1.00 59.09 77 LYS A C 1
ATOM 557 O O . LYS A 1 77 ? 17.011 -6.926 -28.076 1.00 59.09 77 LYS A O 1
ATOM 562 N N . LEU A 1 78 ? 15.564 -5.209 -28.003 1.00 53.19 78 LEU A N 1
ATOM 563 C CA . LEU A 1 78 ? 15.507 -4.944 -29.448 1.00 53.19 78 LEU A CA 1
ATOM 564 C C . LEU A 1 78 ? 16.556 -3.936 -29.939 1.00 53.19 78 LEU A C 1
ATOM 566 O O . LEU A 1 78 ? 16.596 -3.656 -31.134 1.00 53.19 78 LEU A O 1
ATOM 570 N N . ASN A 1 79 ? 17.407 -3.420 -29.050 1.00 43.03 79 ASN A N 1
ATOM 571 C CA . ASN A 1 79 ? 18.490 -2.506 -29.399 1.00 43.03 79 ASN A CA 1
ATOM 572 C C . ASN A 1 79 ? 19.856 -3.151 -29.062 1.00 43.03 79 ASN A C 1
ATOM 574 O O . ASN A 1 79 ? 20.396 -2.866 -27.991 1.00 43.03 79 ASN A O 1
ATOM 578 N N . PRO A 1 80 ? 20.361 -4.083 -29.900 1.00 50.69 80 PRO A N 1
ATOM 579 C CA . PRO A 1 80 ? 21.739 -4.573 -29.823 1.00 50.69 80 PRO A CA 1
ATOM 580 C C . PRO A 1 80 ? 22.768 -3.501 -30.211 1.00 50.69 80 PRO A C 1
ATOM 582 O O . PRO A 1 80 ? 22.430 -2.607 -31.022 1.00 50.69 80 PRO A O 1
#